Protein AF-A0A7I7NLV8-F1 (afdb_monomer)

Sequence (94 aa):
MLTSTVLAINHTELAKPNTLAAKELEQLSAQVPATVALPFDRPIHAGEEIGLDRLSKQSRRSYLEMAAALADMFAGKGRERDLAAGSRIHLRPR

Nearest PDB structures (foldseek):
  2xf8-assembly1_F  TM=3.709E-01  e=7.356E+00  Escherichia coli K-12

Radius of gyration: 19.58 Å; Cα contacts (8 Å, |Δi|>4): 79; chains: 1; bounding box: 69×23×38 Å

Mean predicted aligned error: 11.22 Å

Structure (mmCIF, N/CA/C/O backbone):
data_AF-A0A7I7NLV8-F1
#
_entry.id   AF-A0A7I7NLV8-F1
#
loop_
_atom_site.group_PDB
_atom_site.id
_atom_site.type_symbol
_atom_site.label_atom_id
_atom_site.label_alt_id
_atom_site.label_comp_id
_atom_site.label_asym_id
_atom_site.label_entity_id
_atom_site.label_seq_id
_atom_site.pdbx_PDB_ins_code
_atom_site.Cartn_x
_atom_site.Cartn_y
_atom_site.Cartn_z
_atom_site.occupancy
_atom_site.B_iso_or_equiv
_atom_site.auth_seq_id
_atom_site.auth_comp_id
_atom_site.auth_asym_id
_atom_site.auth_atom_id
_atom_site.pdbx_PDB_model_num
ATOM 1 N N . MET A 1 1 ? -1.196 14.168 16.332 1.00 60.72 1 MET A N 1
ATOM 2 C CA . MET A 1 1 ? -1.221 12.836 15.690 1.00 60.72 1 MET A CA 1
ATOM 3 C C . MET A 1 1 ? -2.435 12.737 14.790 1.00 60.72 1 MET A C 1
ATOM 5 O O . MET A 1 1 ? -3.516 13.129 15.218 1.00 60.72 1 MET A O 1
ATOM 9 N N . LEU A 1 2 ? -2.254 12.236 13.569 1.00 78.50 2 LEU A N 1
ATOM 10 C CA . LEU A 1 2 ? -3.326 12.043 12.592 1.00 78.50 2 LEU A CA 1
ATOM 11 C C . LEU A 1 2 ? -3.938 10.644 12.777 1.00 78.50 2 LEU A C 1
ATOM 13 O O . LEU A 1 2 ? -3.623 9.703 12.058 1.00 78.50 2 LEU A O 1
ATOM 17 N N . THR A 1 3 ? -4.786 10.485 13.793 1.00 77.00 3 THR A N 1
ATOM 18 C CA . THR A 1 3 ? -5.240 9.175 14.314 1.00 77.00 3 THR A CA 1
ATOM 19 C C . THR A 1 3 ? -6.109 8.345 13.362 1.00 77.00 3 THR A C 1
ATOM 21 O O . THR A 1 3 ? -6.411 7.192 13.650 1.00 77.00 3 THR A O 1
ATOM 24 N N . SER A 1 4 ? -6.533 8.896 12.226 1.00 81.62 4 SER A N 1
ATOM 25 C CA . SER A 1 4 ? -7.305 8.183 11.198 1.00 81.62 4 SER A CA 1
ATOM 26 C C . SER A 1 4 ? -6.746 8.450 9.798 1.00 81.62 4 SER A C 1
ATOM 28 O O . SER A 1 4 ? -7.504 8.678 8.858 1.00 81.62 4 SER A O 1
ATOM 30 N N . THR A 1 5 ? -5.420 8.464 9.664 1.00 85.31 5 THR A N 1
ATOM 31 C CA . THR A 1 5 ? -4.727 8.713 8.393 1.00 85.31 5 THR A CA 1
ATOM 32 C C . THR A 1 5 ? -3.747 7.590 8.067 1.00 85.31 5 THR A C 1
ATOM 34 O O . THR A 1 5 ? -3.031 7.124 8.943 1.00 85.31 5 THR A O 1
ATOM 37 N N . VAL A 1 6 ? -3.699 7.171 6.803 1.00 86.94 6 VAL A N 1
ATOM 38 C CA . VAL A 1 6 ? -2.688 6.237 6.284 1.00 86.94 6 VAL A CA 1
ATOM 39 C C . VAL A 1 6 ? -1.769 7.006 5.346 1.00 86.94 6 VAL A C 1
ATOM 41 O O . VAL A 1 6 ? -2.257 7.734 4.481 1.00 86.94 6 VAL A O 1
ATOM 44 N N . LEU A 1 7 ? -0.456 6.842 5.497 1.00 89.38 7 LEU A N 1
ATOM 45 C CA . LEU A 1 7 ? 0.526 7.355 4.543 1.00 89.38 7 LEU A CA 1
ATOM 46 C C . LEU A 1 7 ? 0.792 6.299 3.464 1.00 89.38 7 LEU A C 1
ATOM 48 O O . LEU A 1 7 ? 1.356 5.245 3.750 1.00 89.38 7 LEU A O 1
ATOM 52 N N . ALA A 1 8 ? 0.406 6.581 2.222 1.00 88.62 8 ALA A N 1
ATOM 53 C CA . ALA A 1 8 ? 0.765 5.759 1.070 1.00 88.62 8 ALA A CA 1
ATOM 54 C C . ALA A 1 8 ? 2.000 6.349 0.374 1.00 88.62 8 ALA A C 1
ATOM 56 O O . ALA A 1 8 ? 1.984 7.506 -0.047 1.00 88.62 8 ALA A O 1
ATOM 57 N N . ILE A 1 9 ? 3.065 5.560 0.250 1.00 87.69 9 ILE A N 1
ATOM 58 C CA . ILE A 1 9 ? 4.308 5.953 -0.422 1.00 87.69 9 ILE A CA 1
ATOM 59 C C . ILE A 1 9 ? 4.306 5.330 -1.816 1.00 87.69 9 ILE A C 1
ATOM 61 O O . ILE A 1 9 ? 4.540 4.132 -1.964 1.00 87.69 9 ILE A O 1
ATOM 65 N N . ASN A 1 10 ? 4.043 6.144 -2.836 1.00 81.31 10 ASN A N 1
ATOM 66 C CA . ASN A 1 10 ? 4.071 5.714 -4.232 1.00 81.31 10 ASN A CA 1
ATOM 67 C C . ASN A 1 10 ? 5.494 5.776 -4.786 1.00 81.31 10 ASN A C 1
ATOM 69 O O . ASN A 1 10 ? 6.101 6.846 -4.806 1.00 81.31 10 ASN A O 1
ATOM 73 N N . HIS A 1 11 ? 6.004 4.661 -5.309 1.00 78.81 11 HIS A N 1
ATOM 74 C CA . HIS A 1 11 ? 7.203 4.693 -6.143 1.00 78.81 11 HIS A CA 1
ATOM 75 C C . HIS A 1 11 ? 6.832 5.125 -7.564 1.00 78.81 11 HIS A C 1
ATOM 77 O O . HIS A 1 11 ? 6.341 4.333 -8.362 1.00 78.81 11 HIS A O 1
ATOM 83 N N . THR A 1 12 ? 7.079 6.390 -7.891 1.00 71.25 12 THR A N 1
ATOM 84 C CA . THR A 1 12 ? 6.919 6.918 -9.257 1.00 71.25 12 THR A CA 1
ATOM 85 C C . THR A 1 12 ? 8.149 6.679 -10.125 1.00 71.25 12 THR A C 1
ATOM 87 O O . THR A 1 12 ? 8.092 6.876 -11.332 1.00 71.25 12 THR A O 1
ATOM 90 N N . GLU A 1 13 ? 9.256 6.239 -9.530 1.00 72.31 13 GLU A N 1
ATOM 91 C CA . GLU A 1 13 ? 10.508 5.913 -10.202 1.00 72.31 13 GLU A CA 1
ATOM 92 C C . GLU A 1 13 ? 11.084 4.617 -9.620 1.00 72.31 13 GLU A C 1
ATOM 94 O O . GLU A 1 13 ? 10.788 4.240 -8.486 1.00 72.31 13 GLU A O 1
ATOM 99 N N . LEU A 1 14 ? 11.929 3.928 -10.392 1.00 69.19 14 LEU A N 1
ATOM 100 C CA . LEU A 1 14 ? 12.637 2.724 -9.930 1.00 69.19 14 LEU A CA 1
ATOM 101 C C . LEU A 1 14 ? 13.780 3.047 -8.950 1.00 69.19 14 LEU A C 1
ATOM 103 O O . LEU A 1 14 ? 14.332 2.142 -8.322 1.00 69.19 14 LEU A O 1
ATOM 107 N N . ALA A 1 15 ? 14.161 4.322 -8.844 1.00 77.31 15 ALA A N 1
ATOM 108 C CA . ALA A 1 15 ? 15.198 4.786 -7.940 1.00 77.31 15 ALA A CA 1
ATOM 109 C C . ALA A 1 15 ? 14.699 4.826 -6.488 1.00 77.31 15 ALA A C 1
ATOM 111 O O . ALA A 1 15 ? 13.536 5.112 -6.207 1.00 77.31 15 ALA A O 1
ATOM 112 N N . LYS A 1 16 ? 15.610 4.564 -5.546 1.00 76.75 16 LYS A N 1
ATOM 113 C CA . LYS A 1 16 ? 15.334 4.768 -4.122 1.00 76.75 16 LYS A CA 1
ATOM 114 C C . LYS A 1 16 ? 15.298 6.269 -3.807 1.00 76.75 16 LYS A C 1
ATOM 116 O O . LYS A 1 16 ? 16.075 7.016 -4.406 1.00 76.75 16 LYS A O 1
ATOM 121 N N . PRO A 1 17 ? 14.477 6.705 -2.834 1.00 78.62 17 PRO A N 1
ATOM 122 C CA . PRO A 1 17 ? 14.520 8.080 -2.353 1.00 78.62 17 PRO A CA 1
ATOM 123 C C . PRO A 1 17 ? 15.927 8.439 -1.861 1.00 78.62 17 PRO A C 1
ATOM 125 O O . PRO A 1 17 ? 16.629 7.610 -1.274 1.00 78.62 17 PRO A O 1
ATOM 128 N N . ASN A 1 18 ? 16.340 9.685 -2.104 1.00 85.81 18 ASN A N 1
ATOM 129 C CA . ASN A 1 18 ? 17.591 10.208 -1.558 1.00 85.81 18 ASN A CA 1
ATOM 130 C C . ASN A 1 18 ? 17.525 10.297 -0.018 1.00 85.81 18 ASN A C 1
ATOM 132 O O . ASN A 1 18 ? 16.461 10.164 0.587 1.00 85.81 18 ASN A O 1
ATOM 136 N N . THR A 1 19 ? 18.667 10.517 0.635 1.00 87.62 19 THR A N 1
ATOM 137 C CA . THR A 1 19 ? 18.770 10.501 2.106 1.00 87.62 19 THR A CA 1
ATOM 138 C C . THR A 1 19 ? 17.896 11.549 2.794 1.00 87.62 19 THR A C 1
ATOM 140 O O . THR A 1 19 ? 17.375 11.282 3.875 1.00 87.62 19 THR A O 1
ATOM 143 N N . LEU A 1 20 ? 17.706 12.717 2.174 1.00 90.06 20 LEU A N 1
ATOM 144 C CA . LEU A 1 20 ? 16.830 13.762 2.696 1.00 90.06 20 LEU A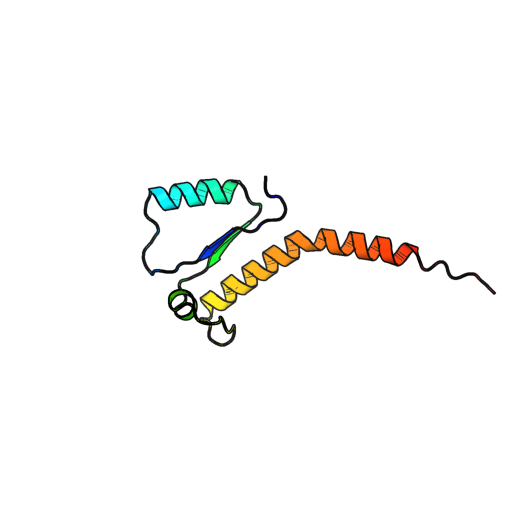 CA 1
ATOM 145 C C . LEU A 1 20 ? 15.362 13.322 2.630 1.00 90.06 20 LEU A C 1
ATOM 147 O O . LEU A 1 20 ? 14.683 13.318 3.653 1.00 90.06 20 LEU A O 1
ATOM 151 N N . ALA A 1 21 ? 14.914 12.856 1.463 1.00 86.44 21 ALA A N 1
ATOM 152 C CA . ALA A 1 21 ? 13.555 12.365 1.254 1.00 86.44 21 ALA A CA 1
ATOM 153 C C . ALA A 1 21 ? 13.233 11.160 2.153 1.00 86.44 21 ALA A C 1
ATOM 155 O O . ALA A 1 21 ? 12.142 11.073 2.707 1.00 86.44 21 ALA A O 1
ATOM 156 N N . ALA A 1 22 ? 14.188 10.247 2.355 1.00 87.81 22 ALA A N 1
ATOM 157 C CA . ALA A 1 22 ? 14.017 9.117 3.267 1.00 87.81 22 ALA A CA 1
ATOM 158 C C . ALA A 1 22 ? 13.786 9.577 4.718 1.00 87.81 22 ALA A C 1
ATOM 160 O O . ALA A 1 22 ? 12.911 9.044 5.399 1.00 87.81 22 ALA A O 1
ATOM 161 N N . LYS A 1 23 ? 14.524 10.597 5.172 1.00 91.19 23 LYS A N 1
ATOM 162 C CA . LYS A 1 23 ? 14.375 11.165 6.518 1.00 91.19 23 LYS A CA 1
ATOM 163 C C . LYS A 1 23 ? 13.040 11.895 6.692 1.00 91.19 23 LYS A C 1
ATOM 165 O O . LYS A 1 23 ? 12.410 11.778 7.739 1.00 91.19 23 LYS A O 1
ATOM 170 N N . GLU A 1 24 ? 12.592 12.624 5.675 1.00 91.94 24 GLU A N 1
ATOM 171 C CA . GLU A 1 24 ? 11.273 13.271 5.683 1.00 91.94 24 GLU A CA 1
ATOM 172 C C . GLU A 1 24 ? 10.138 12.238 5.709 1.00 91.94 24 GLU A C 1
ATOM 174 O O . GLU A 1 24 ? 9.195 12.375 6.490 1.00 91.94 24 GLU A O 1
ATOM 179 N N . LEU A 1 25 ? 10.254 11.161 4.924 1.00 90.94 25 LEU A N 1
ATOM 180 C CA . LEU A 1 25 ? 9.301 10.048 4.940 1.00 90.94 25 LEU A CA 1
ATOM 181 C C . LEU A 1 25 ? 9.236 9.372 6.312 1.00 90.94 25 LEU A C 1
ATOM 183 O O . LEU A 1 25 ? 8.142 9.057 6.776 1.00 90.94 25 LEU A O 1
ATOM 187 N N . GLU A 1 26 ? 10.371 9.181 6.985 1.00 92.19 26 GLU A N 1
ATOM 188 C CA . GLU A 1 26 ? 10.418 8.636 8.347 1.00 92.19 26 GLU A CA 1
ATOM 189 C C . GLU A 1 26 ? 9.681 9.547 9.346 1.00 92.19 26 GLU A C 1
ATOM 191 O O . GLU A 1 26 ? 8.832 9.083 10.112 1.00 92.19 26 GLU A O 1
ATOM 196 N N . GLN A 1 27 ? 9.927 10.859 9.285 1.00 93.75 27 GLN A N 1
ATOM 197 C CA . GLN A 1 27 ? 9.257 11.847 10.139 1.00 93.75 27 GLN A CA 1
ATOM 198 C C . GLN A 1 27 ? 7.746 11.933 9.882 1.00 93.75 27 GLN A C 1
ATOM 200 O O . GLN A 1 27 ? 6.967 12.120 10.819 1.00 93.75 27 GLN A O 1
ATOM 205 N N . LEU A 1 28 ? 7.313 11.805 8.627 1.00 91.12 28 LEU A N 1
ATOM 206 C CA . LEU A 1 28 ? 5.895 11.760 8.260 1.00 91.12 28 LEU A CA 1
ATOM 207 C C . LEU A 1 28 ? 5.237 10.458 8.726 1.00 91.12 28 LEU A C 1
ATOM 209 O O . LEU A 1 28 ? 4.148 10.490 9.301 1.00 91.12 28 LEU A O 1
ATOM 213 N N . SER A 1 29 ? 5.920 9.327 8.545 1.00 91.25 29 SER A N 1
ATOM 214 C CA . SER A 1 29 ? 5.437 8.006 8.965 1.00 91.25 29 SER A CA 1
ATOM 215 C C . SER A 1 29 ? 5.194 7.950 10.474 1.00 91.25 29 SER A C 1
ATOM 217 O O . SER A 1 29 ? 4.200 7.382 10.914 1.00 91.25 29 SER A O 1
ATOM 219 N N . ALA A 1 30 ? 6.038 8.609 11.276 1.00 93.12 30 ALA A N 1
ATOM 220 C CA . ALA A 1 30 ? 5.880 8.687 12.730 1.00 93.12 30 ALA A CA 1
ATOM 221 C C . ALA A 1 30 ? 4.616 9.445 13.194 1.00 93.12 30 ALA A C 1
ATOM 223 O O . ALA A 1 30 ? 4.248 9.370 14.365 1.00 93.12 30 ALA A O 1
ATOM 224 N N . GLN A 1 31 ? 3.950 10.195 12.309 1.00 92.38 31 GLN A N 1
ATOM 225 C CA . GLN A 1 31 ? 2.768 11.002 12.643 1.00 92.38 31 GLN A CA 1
ATOM 226 C C . GLN A 1 31 ? 1.438 10.303 12.332 1.00 92.38 31 GLN A C 1
ATOM 228 O O . GLN A 1 31 ? 0.378 10.807 12.742 1.00 92.38 31 GLN A O 1
ATOM 233 N N . VAL A 1 32 ? 1.493 9.165 11.634 1.00 89.56 32 VAL A N 1
ATOM 234 C CA . VAL A 1 32 ? 0.336 8.394 11.176 1.00 89.56 32 VAL A CA 1
ATOM 235 C C . VAL A 1 32 ? 0.322 6.988 11.794 1.00 89.56 32 VAL A C 1
ATOM 237 O O . VAL A 1 32 ? 1.373 6.416 12.063 1.00 89.56 32 VAL A O 1
ATOM 240 N N . PRO A 1 33 ? -0.860 6.396 12.020 1.00 86.25 33 PRO A N 1
ATOM 241 C CA . PRO A 1 33 ? -0.996 5.039 12.553 1.00 86.25 33 PRO A CA 1
ATOM 242 C C . PRO A 1 33 ? -0.531 3.932 11.598 1.00 86.25 33 PRO A C 1
ATOM 244 O O . PRO A 1 33 ? -0.215 2.840 12.060 1.00 86.25 33 PRO A O 1
ATOM 247 N N . ALA A 1 34 ? -0.503 4.179 10.286 1.00 87.38 34 ALA A N 1
ATOM 248 C CA . ALA A 1 34 ? -0.064 3.190 9.309 1.00 87.38 34 ALA A CA 1
ATOM 249 C C . ALA A 1 34 ? 0.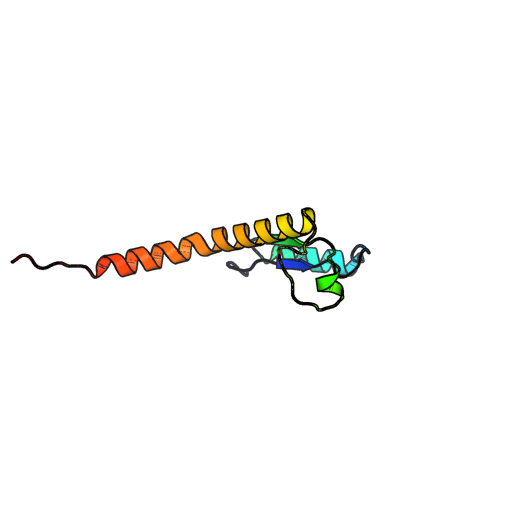609 3.852 8.104 1.00 87.38 34 ALA A C 1
ATOM 251 O O . ALA A 1 34 ? 0.176 4.903 7.627 1.00 87.38 34 ALA A O 1
ATOM 252 N N . THR A 1 35 ? 1.649 3.194 7.596 1.00 89.00 35 THR A N 1
ATOM 253 C CA . THR A 1 35 ? 2.358 3.567 6.369 1.00 89.00 35 THR A CA 1
ATOM 254 C C . THR A 1 35 ? 2.441 2.352 5.452 1.00 89.00 35 THR A C 1
ATOM 256 O O . THR A 1 35 ? 2.776 1.261 5.912 1.00 89.00 35 THR A O 1
ATOM 259 N N . VAL A 1 36 ? 2.145 2.531 4.164 1.00 86.62 36 VAL A N 1
ATOM 260 C CA . VAL A 1 36 ? 2.189 1.470 3.148 1.00 86.62 36 VAL A CA 1
ATOM 261 C C . VAL A 1 36 ? 3.041 1.935 1.972 1.00 86.62 36 VAL A C 1
ATOM 263 O O . VAL A 1 36 ? 2.775 2.981 1.386 1.00 86.62 36 VAL A O 1
ATOM 266 N N . ALA A 1 37 ? 4.056 1.152 1.607 1.00 84.94 37 ALA A N 1
ATOM 267 C CA . ALA A 1 37 ? 4.854 1.396 0.411 1.00 84.94 37 ALA A CA 1
ATOM 268 C C . ALA A 1 37 ? 4.246 0.658 -0.787 1.00 84.94 37 ALA A C 1
ATOM 270 O O . ALA A 1 37 ? 4.164 -0.572 -0.795 1.00 84.94 37 ALA A O 1
ATOM 271 N N . LEU A 1 38 ? 3.835 1.413 -1.802 1.00 83.81 38 LEU A N 1
ATOM 272 C CA . LEU A 1 38 ? 3.347 0.873 -3.062 1.00 83.81 38 LEU A CA 1
ATOM 273 C C . LEU A 1 38 ? 4.536 0.657 -4.017 1.00 83.81 38 LEU A C 1
ATOM 275 O O . LEU A 1 38 ? 5.456 1.485 -4.072 1.00 83.81 38 LEU A O 1
ATOM 279 N N . PRO A 1 39 ? 4.582 -0.481 -4.733 1.00 79.00 39 PRO A N 1
ATOM 280 C CA . PRO A 1 39 ? 5.640 -0.741 -5.700 1.00 79.00 39 PRO A CA 1
ATOM 281 C C . PRO A 1 39 ? 5.535 0.221 -6.883 1.00 79.00 39 PRO A C 1
ATOM 283 O O . PRO A 1 39 ? 4.490 0.832 -7.106 1.00 79.00 39 PRO A O 1
ATOM 286 N N . PHE A 1 40 ? 6.613 0.312 -7.666 1.00 78.50 40 PHE A N 1
ATOM 287 C CA . PHE A 1 40 ? 6.561 1.042 -8.925 1.00 78.50 40 PHE A CA 1
ATOM 288 C C . PHE A 1 40 ? 5.472 0.46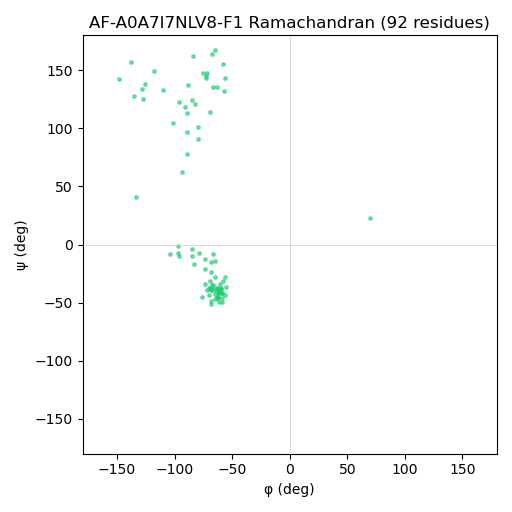2 -9.817 1.00 78.50 40 PHE A C 1
ATOM 290 O O . PHE A 1 40 ? 5.402 -0.755 -10.019 1.00 78.50 40 PHE A O 1
ATOM 297 N N . ASP A 1 41 ? 4.661 1.350 -10.371 1.00 72.06 41 ASP A N 1
ATOM 298 C CA . ASP A 1 41 ? 3.616 0.972 -11.293 1.00 72.06 41 ASP A CA 1
ATOM 299 C C . ASP A 1 41 ? 3.598 1.909 -12.492 1.00 72.06 41 ASP A C 1
ATOM 301 O O . ASP A 1 41 ? 3.592 3.136 -12.369 1.00 72.06 41 ASP A O 1
ATOM 305 N N . ARG A 1 42 ? 3.631 1.308 -13.679 1.00 71.69 42 ARG A N 1
ATOM 306 C CA . ARG A 1 42 ? 3.815 2.042 -14.930 1.00 71.69 42 ARG A CA 1
ATOM 307 C C . ARG A 1 42 ? 2.609 2.945 -15.259 1.00 71.69 42 ARG A C 1
ATOM 309 O O . ARG A 1 42 ? 2.863 4.077 -15.658 1.00 71.69 42 ARG A O 1
ATOM 316 N N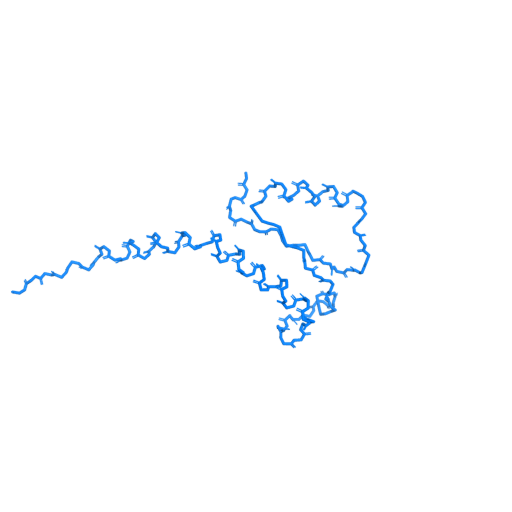 . PRO A 1 43 ? 1.346 2.528 -15.028 1.00 72.12 43 PRO A N 1
ATOM 317 C CA . PRO A 1 43 ? 0.180 3.408 -15.112 1.00 72.12 43 PRO A CA 1
ATOM 318 C C . PRO A 1 43 ? 0.248 4.606 -14.156 1.00 72.12 43 PRO A C 1
ATOM 320 O O . PRO A 1 43 ? -0.024 5.723 -14.576 1.00 72.12 43 PRO A O 1
ATOM 323 N N . ILE A 1 44 ? 0.691 4.415 -12.903 1.00 71.50 44 ILE A N 1
ATOM 324 C CA . ILE A 1 44 ? 0.849 5.524 -11.939 1.00 71.50 44 ILE A CA 1
ATOM 325 C C . ILE A 1 44 ? 1.893 6.521 -12.435 1.00 71.50 44 ILE A C 1
ATOM 327 O O . ILE A 1 44 ? 1.661 7.727 -12.400 1.00 71.50 44 ILE A O 1
ATOM 331 N N . HIS A 1 45 ? 3.033 6.022 -12.916 1.00 73.12 45 HIS A N 1
ATOM 332 C CA . HIS A 1 45 ? 4.075 6.862 -13.504 1.00 73.12 45 HIS A CA 1
ATOM 333 C C . HIS A 1 45 ? 3.563 7.655 -14.718 1.00 73.12 45 HIS A C 1
ATOM 335 O O . HIS A 1 45 ? 3.911 8.820 -14.880 1.00 73.12 45 HIS A O 1
ATOM 341 N N . ALA A 1 46 ? 2.717 7.039 -15.547 1.00 76.62 46 ALA A N 1
ATOM 342 C CA . ALA A 1 46 ? 2.116 7.664 -16.724 1.00 76.62 46 ALA A CA 1
ATOM 343 C C . ALA A 1 46 ? 0.928 8.598 -16.403 1.00 76.62 46 ALA A C 1
ATOM 345 O O . ALA A 1 46 ? 0.444 9.286 -17.300 1.00 76.62 46 ALA A O 1
ATOM 346 N N . GLY A 1 47 ? 0.457 8.644 -15.150 1.00 71.94 47 GLY A N 1
ATOM 347 C CA . GLY A 1 47 ? -0.744 9.394 -14.763 1.00 71.94 47 GLY A CA 1
ATOM 348 C C . GLY A 1 47 ? -2.048 8.788 -15.297 1.00 71.94 47 GLY A C 1
ATOM 349 O O . GLY A 1 47 ? -3.043 9.497 -15.438 1.00 71.94 47 GLY A O 1
ATOM 350 N N . GLU A 1 48 ? -2.042 7.495 -15.621 1.00 75.94 48 GLU A N 1
ATOM 351 C CA . GL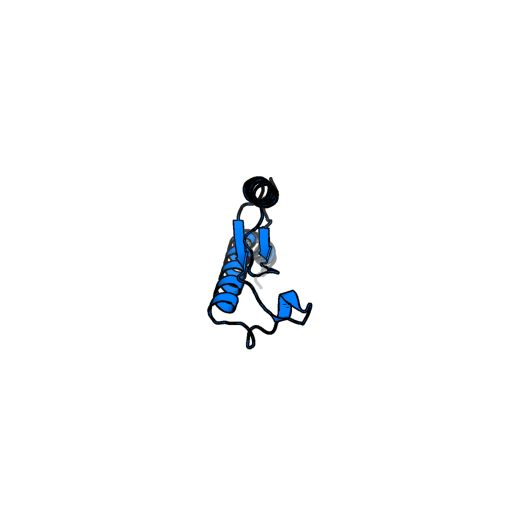U A 1 48 ? -3.195 6.759 -16.138 1.00 75.94 48 GLU A CA 1
ATOM 352 C C . GLU A 1 48 ? -4.110 6.251 -15.011 1.00 75.94 48 GLU A C 1
ATOM 354 O O . GLU A 1 48 ? -3.721 6.142 -13.846 1.00 75.94 48 GLU A O 1
ATOM 359 N N . GLU A 1 49 ? -5.346 5.898 -15.369 1.00 72.81 49 GLU A N 1
ATOM 360 C CA . GLU A 1 49 ? -6.285 5.260 -14.447 1.00 72.81 49 GLU A CA 1
ATOM 361 C C . GLU A 1 49 ? -5.775 3.882 -13.987 1.00 72.81 49 GLU A C 1
ATOM 363 O O . GLU A 1 49 ? -5.315 3.054 -14.779 1.00 72.81 49 GLU A O 1
ATOM 368 N N . ILE A 1 50 ? -5.891 3.618 -12.683 1.00 70.38 50 ILE A N 1
ATOM 369 C CA . ILE A 1 50 ? -5.400 2.389 -12.058 1.00 70.38 50 ILE A CA 1
ATOM 370 C C . ILE A 1 50 ? -6.495 1.316 -12.096 1.00 70.38 50 ILE A C 1
ATOM 372 O O . ILE A 1 50 ? -7.360 1.254 -11.222 1.00 70.38 50 ILE A O 1
ATOM 376 N N . GLY A 1 51 ? -6.434 0.431 -13.092 1.00 70.88 51 GLY A N 1
ATOM 377 C CA . GLY A 1 51 ? -7.233 -0.798 -13.122 1.00 70.88 51 GLY A CA 1
ATOM 378 C C . GLY A 1 51 ? -6.580 -1.913 -12.299 1.00 70.88 51 GLY A C 1
ATOM 379 O O . GLY A 1 51 ? -5.461 -2.324 -12.606 1.00 70.88 51 GLY A O 1
ATOM 380 N N . LEU A 1 52 ? -7.264 -2.444 -11.274 1.00 71.06 52 LEU A N 1
ATOM 381 C CA . LEU A 1 52 ? -6.756 -3.546 -10.426 1.00 71.06 52 LEU A CA 1
ATOM 382 C C . LEU A 1 52 ? -6.375 -4.809 -11.223 1.00 71.06 52 LEU A C 1
ATOM 384 O O . LEU A 1 52 ? -5.526 -5.588 -10.786 1.00 71.06 52 LEU A O 1
ATOM 388 N N . ASP A 1 53 ? -7.014 -5.021 -12.371 1.00 77.88 53 ASP A N 1
ATOM 389 C CA . ASP A 1 53 ? -6.774 -6.098 -13.335 1.00 77.88 53 ASP A CA 1
ATOM 390 C C . ASP A 1 53 ? -5.485 -5.911 -14.152 1.00 77.88 53 ASP A C 1
ATOM 392 O O . ASP A 1 53 ? -4.930 -6.887 -14.658 1.00 77.88 53 ASP A O 1
ATOM 396 N N . ARG A 1 54 ? -4.983 -4.676 -14.241 1.00 73.00 54 ARG A N 1
ATOM 397 C CA . ARG A 1 54 ? -3.774 -4.298 -14.993 1.00 73.00 54 ARG A CA 1
ATOM 398 C C . ARG A 1 54 ? -2.525 -4.224 -14.117 1.00 73.00 54 ARG A C 1
ATOM 400 O O . ARG A 1 54 ? -1.417 -4.072 -14.626 1.00 73.00 54 ARG A O 1
ATOM 407 N N . LEU A 1 55 ? -2.705 -4.356 -12.806 1.00 74.69 55 LEU A N 1
ATOM 408 C CA . LEU A 1 55 ? -1.635 -4.339 -11.823 1.00 74.69 55 LEU A CA 1
ATOM 409 C C . LEU A 1 55 ? -0.801 -5.620 -11.858 1.00 74.69 55 LEU A C 1
ATOM 411 O O . LEU A 1 55 ? -1.314 -6.735 -11.984 1.00 74.69 55 LEU A O 1
ATOM 415 N N . SER A 1 56 ? 0.501 -5.475 -11.604 1.00 78.56 56 SER A N 1
ATOM 416 C CA . SER A 1 56 ? 1.332 -6.625 -11.247 1.00 78.56 56 SER A CA 1
ATOM 417 C C . SER A 1 56 ? 0.777 -7.314 -9.988 1.00 78.56 56 SER A C 1
ATOM 419 O O . SER A 1 56 ? 0.133 -6.681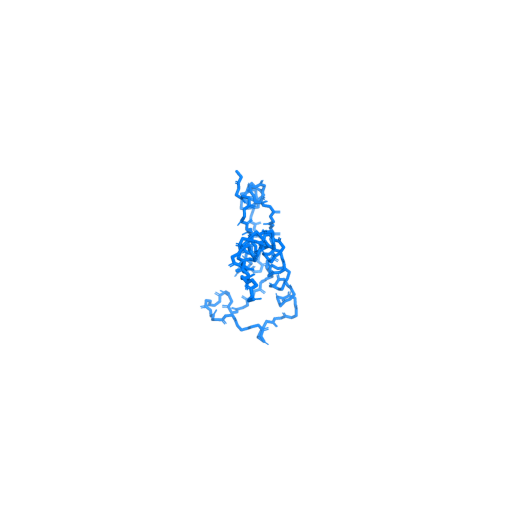 -9.149 1.00 78.56 56 SER A O 1
ATOM 421 N N . LYS A 1 57 ? 1.061 -8.610 -9.794 1.00 83.56 57 LYS A N 1
ATOM 422 C CA . LYS A 1 57 ? 0.638 -9.331 -8.574 1.00 83.56 57 LYS A CA 1
ATOM 423 C C . LYS A 1 57 ? 1.123 -8.639 -7.295 1.00 83.56 57 LYS A C 1
ATOM 425 O O . LYS A 1 57 ? 0.394 -8.617 -6.306 1.00 83.56 57 LYS A O 1
ATOM 430 N N . GLN A 1 58 ? 2.327 -8.067 -7.335 1.00 83.69 58 GLN A N 1
ATOM 431 C CA . GLN A 1 58 ? 2.906 -7.332 -6.215 1.00 83.69 58 GLN A CA 1
ATOM 432 C C . GLN A 1 58 ? 2.146 -6.028 -5.961 1.00 83.69 58 GLN A C 1
ATOM 434 O O . GLN A 1 58 ? 1.732 -5.785 -4.832 1.00 83.69 58 GLN A O 1
ATOM 439 N N . SER A 1 59 ? 1.895 -5.237 -7.009 1.00 81.19 59 SER A N 1
ATOM 440 C CA . SER A 1 59 ? 1.122 -3.993 -6.912 1.00 81.19 59 SER A CA 1
ATOM 441 C C . SER A 1 59 ? -0.273 -4.271 -6.367 1.00 81.19 59 SER A C 1
ATOM 443 O O . SER A 1 59 ? -0.675 -3.680 -5.368 1.00 81.19 59 SER A O 1
ATOM 445 N N . ARG A 1 60 ? -0.973 -5.258 -6.934 1.00 85.06 60 ARG A N 1
ATOM 446 C CA . ARG A 1 60 ? -2.306 -5.665 -6.478 1.00 85.06 60 ARG A CA 1
ATOM 447 C C . ARG A 1 60 ? -2.325 -6.044 -4.996 1.00 85.06 60 ARG A C 1
ATOM 449 O O . ARG A 1 60 ? -3.242 -5.640 -4.286 1.00 85.06 60 ARG A O 1
ATOM 456 N N . ARG A 1 61 ? -1.332 -6.802 -4.520 1.00 86.25 61 ARG A N 1
ATOM 457 C CA . ARG A 1 61 ? -1.222 -7.168 -3.102 1.00 86.25 61 ARG A CA 1
ATOM 458 C C . ARG A 1 61 ? -1.062 -5.932 -2.214 1.00 86.25 61 ARG A C 1
ATOM 460 O O . ARG A 1 61 ? -1.821 -5.796 -1.263 1.00 86.25 61 ARG A O 1
ATOM 467 N N . SER A 1 62 ? -0.144 -5.025 -2.543 1.00 84.12 62 SER A N 1
ATOM 468 C CA . SER A 1 62 ? 0.089 -3.811 -1.747 1.00 84.12 62 SER A CA 1
ATOM 469 C C . SER A 1 62 ? -1.141 -2.893 -1.698 1.00 84.12 62 SER A C 1
ATOM 471 O O . SER A 1 62 ? -1.461 -2.349 -0.643 1.00 84.12 62 SER A O 1
ATOM 473 N N . TYR A 1 63 ? -1.894 -2.781 -2.800 1.00 84.81 63 TYR A N 1
ATOM 474 C CA . TYR A 1 63 ? -3.171 -2.055 -2.817 1.00 84.81 63 TYR A CA 1
ATOM 475 C C . TYR A 1 63 ? -4.236 -2.693 -1.913 1.00 84.81 63 TYR A C 1
ATOM 477 O O . TYR A 1 63 ? -4.967 -1.979 -1.228 1.00 84.81 63 TYR A O 1
ATOM 485 N N . LEU A 1 64 ? -4.318 -4.026 -1.876 1.00 87.38 64 LEU A N 1
ATOM 486 C CA . LEU A 1 64 ? -5.244 -4.735 -0.986 1.00 87.38 64 LEU A CA 1
ATOM 487 C C . LEU A 1 64 ? -4.835 -4.624 0.488 1.00 87.38 64 LEU A C 1
ATOM 489 O O . LEU A 1 64 ? -5.704 -4.464 1.340 1.00 87.38 64 LEU A O 1
ATOM 493 N N . GLU A 1 65 ? -3.537 -4.658 0.793 1.00 85.88 65 GLU A N 1
ATOM 494 C CA . GLU A 1 65 ? -3.019 -4.414 2.146 1.00 85.88 65 GLU A CA 1
ATOM 495 C C . GLU A 1 65 ? -3.364 -2.993 2.623 1.00 85.88 65 GLU A C 1
ATOM 497 O O . GLU A 1 65 ? -3.823 -2.817 3.750 1.00 85.88 65 GLU A O 1
ATOM 502 N N . MET A 1 66 ? -3.252 -1.986 1.747 1.00 86.69 66 MET A N 1
ATOM 503 C CA . MET A 1 66 ? -3.706 -0.621 2.040 1.00 86.69 66 MET A CA 1
ATOM 504 C C . MET A 1 66 ? -5.218 -0.558 2.296 1.00 86.69 66 MET A C 1
ATOM 506 O O . MET A 1 66 ? -5.649 0.078 3.258 1.00 86.69 66 MET A O 1
ATOM 510 N N . ALA A 1 67 ? -6.027 -1.225 1.470 1.00 87.12 67 ALA A N 1
ATOM 511 C CA . ALA A 1 67 ? -7.474 -1.282 1.666 1.00 87.12 67 ALA A CA 1
ATOM 512 C C . ALA A 1 67 ? -7.851 -1.958 2.997 1.00 87.12 67 ALA A C 1
ATOM 514 O O . ALA A 1 67 ? -8.749 -1.477 3.686 1.00 87.12 67 ALA A O 1
ATOM 515 N N . ALA A 1 68 ? -7.143 -3.023 3.385 1.00 86.12 68 ALA A N 1
ATOM 516 C CA . ALA A 1 68 ? -7.332 -3.698 4.667 1.00 86.12 68 ALA A CA 1
ATOM 517 C C . ALA A 1 68 ? -6.956 -2.794 5.851 1.00 86.12 68 ALA A C 1
ATOM 519 O O . ALA A 1 68 ? 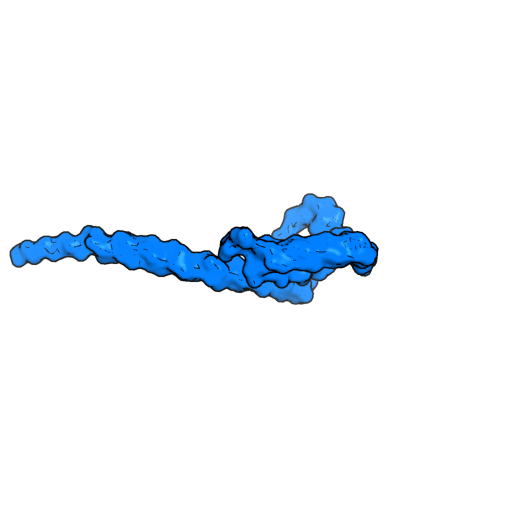-7.756 -2.636 6.768 1.00 86.12 68 ALA A O 1
ATOM 520 N N . ALA A 1 69 ? -5.802 -2.119 5.791 1.00 84.50 69 ALA A N 1
ATOM 521 C CA . ALA A 1 69 ? -5.384 -1.173 6.827 1.00 84.50 69 ALA A CA 1
ATOM 522 C C . ALA A 1 69 ? -6.400 -0.031 7.005 1.00 84.50 69 ALA A C 1
ATOM 524 O O . ALA A 1 69 ? -6.746 0.336 8.129 1.00 84.50 69 ALA A O 1
ATOM 525 N N . LEU A 1 70 ? -6.932 0.501 5.899 1.00 85.62 70 LEU A N 1
ATOM 526 C CA . LEU A 1 70 ? -8.012 1.486 5.937 1.00 85.62 70 LEU A CA 1
ATOM 527 C C . LEU A 1 70 ? -9.284 0.898 6.565 1.00 85.62 70 LEU A C 1
ATOM 529 O O . LEU A 1 70 ? -9.881 1.532 7.433 1.00 85.62 70 LEU A O 1
ATOM 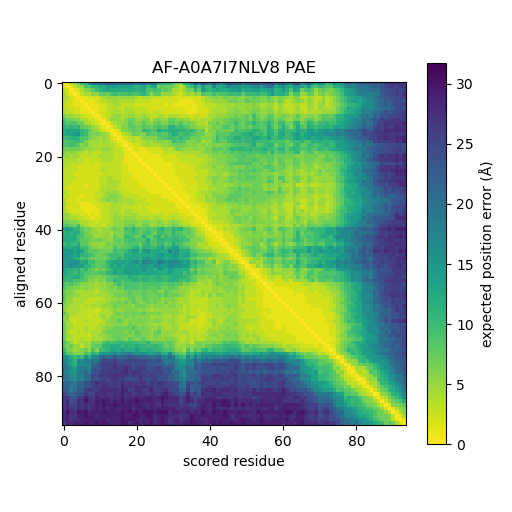533 N N . ALA A 1 71 ? -9.694 -0.307 6.168 1.00 85.44 71 ALA A N 1
ATOM 534 C CA . ALA A 1 71 ? -10.875 -0.958 6.728 1.00 85.44 71 ALA A CA 1
ATOM 535 C C . ALA A 1 71 ? -10.757 -1.144 8.250 1.00 85.44 71 ALA A C 1
ATOM 537 O O . ALA A 1 71 ? -11.678 -0.759 8.972 1.00 85.44 71 ALA A O 1
ATOM 538 N N . ASP A 1 72 ? -9.614 -1.626 8.742 1.00 82.50 72 ASP A N 1
ATOM 539 C CA . ASP A 1 72 ? -9.353 -1.816 10.174 1.00 82.50 72 ASP A CA 1
ATOM 540 C C . ASP A 1 72 ? -9.409 -0.491 10.949 1.00 82.50 72 ASP A C 1
ATOM 542 O O . ASP A 1 72 ? -10.034 -0.407 12.010 1.00 82.50 72 ASP A O 1
ATOM 546 N N . MET A 1 73 ? -8.837 0.581 10.391 1.00 79.56 73 MET A N 1
ATOM 547 C CA . MET A 1 73 ? -8.849 1.910 11.016 1.00 79.56 73 MET A CA 1
ATOM 548 C C . MET A 1 73 ? -10.251 2.522 11.137 1.00 79.56 73 MET A C 1
ATOM 550 O O . MET A 1 73 ? -10.503 3.319 12.046 1.00 79.56 73 MET A O 1
ATOM 554 N N . PHE A 1 74 ? -11.175 2.170 10.240 1.00 72.50 74 PHE A N 1
ATOM 555 C CA . PHE A 1 74 ? -12.547 2.688 10.242 1.00 72.50 74 PHE A CA 1
ATOM 556 C C . PHE A 1 74 ? -13.592 1.693 10.775 1.00 72.50 74 PHE A C 1
ATOM 558 O O . PHE A 1 74 ? -14.726 2.106 11.045 1.00 72.50 74 PHE A O 1
ATOM 565 N N . ALA A 1 75 ? -13.230 0.429 11.018 1.00 70.00 75 ALA A N 1
ATOM 566 C CA . ALA A 1 75 ? -14.131 -0.611 11.522 1.00 70.00 75 ALA A CA 1
ATOM 567 C C . ALA A 1 75 ? -14.790 -0.242 12.868 1.00 70.00 75 ALA A C 1
ATOM 569 O O . ALA A 1 75 ? -15.951 -0.581 13.106 1.00 70.00 75 ALA A O 1
ATOM 570 N N . GLY A 1 76 ? -14.104 0.526 13.724 1.00 60.47 76 GLY A N 1
ATOM 571 C CA . GLY A 1 76 ? -14.657 1.029 14.990 1.00 60.47 76 GLY A CA 1
ATOM 572 C C . GLY A 1 76 ? -15.755 2.095 14.833 1.00 60.47 76 GLY A C 1
ATOM 573 O O . GLY A 1 76 ? -16.694 2.123 15.623 1.00 60.47 76 GLY A O 1
ATOM 574 N N . LYS A 1 77 ? -15.704 2.923 13.777 1.00 57.19 77 LYS A N 1
ATOM 575 C CA . LYS A 1 77 ? -16.664 4.025 13.529 1.00 57.19 77 LYS A CA 1
ATOM 576 C C . LYS A 1 77 ? -17.962 3.569 12.844 1.00 57.19 77 LYS A C 1
ATOM 578 O O . LYS A 1 77 ? -18.942 4.315 12.796 1.00 57.19 77 LYS A O 1
ATOM 583 N N . GLY A 1 78 ? -17.976 2.373 12.252 1.00 54.59 78 GLY A N 1
ATOM 584 C CA . GLY A 1 78 ? -19.189 1.747 11.708 1.00 54.59 78 GLY A CA 1
ATOM 585 C C . GLY A 1 78 ? -20.078 1.170 12.811 1.00 54.59 78 GLY A C 1
ATOM 586 O O . GLY A 1 78 ? -21.270 1.454 12.856 1.00 54.59 78 GLY A O 1
ATOM 587 N N . ARG A 1 79 ? -19.467 0.466 13.773 1.00 52.06 79 ARG A N 1
ATOM 588 C CA . ARG A 1 79 ? -20.182 -0.204 14.873 1.00 52.06 79 ARG A CA 1
ATOM 589 C C . ARG A 1 79 ? -20.932 0.775 15.776 1.00 52.06 79 ARG A C 1
ATOM 591 O O . ARG A 1 79 ? -22.045 0.484 16.186 1.00 52.06 79 ARG A O 1
ATOM 598 N N . GLU A 1 80 ? -20.360 1.945 16.048 1.00 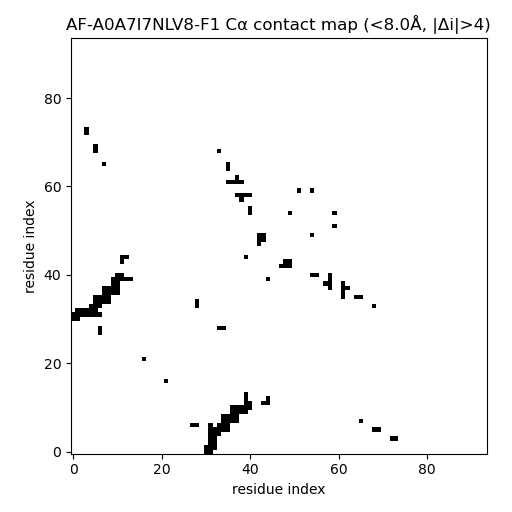53.19 80 GLU A N 1
ATOM 599 C CA . GLU A 1 80 ? -21.014 2.993 16.846 1.00 53.19 80 GLU A CA 1
ATOM 600 C C . GLU A 1 80 ? -22.251 3.585 16.143 1.00 53.19 80 GLU A C 1
ATOM 602 O O . GLU A 1 80 ? -23.260 3.862 16.790 1.00 53.19 80 GLU A O 1
ATOM 607 N N . ARG A 1 81 ? -22.217 3.706 14.805 1.00 54.53 81 ARG A N 1
ATOM 608 C CA . ARG A 1 81 ? -23.370 4.144 13.999 1.00 54.53 81 ARG A CA 1
ATOM 609 C C . ARG A 1 81 ? -24.461 3.079 13.919 1.00 54.53 81 ARG A C 1
ATOM 611 O O . ARG A 1 81 ? -25.634 3.427 14.038 1.00 54.53 81 ARG A O 1
ATOM 618 N N . ASP A 1 82 ? -24.095 1.807 13.793 1.00 55.72 82 ASP A N 1
ATOM 619 C CA . ASP A 1 82 ? -25.061 0.700 13.763 1.00 55.72 82 ASP A CA 1
ATOM 620 C C . ASP A 1 82 ? -25.729 0.481 15.133 1.00 55.72 82 ASP A C 1
ATOM 622 O O . ASP A 1 82 ? -26.939 0.263 15.211 1.00 55.72 82 ASP A O 1
ATOM 626 N N . LEU A 1 83 ? -24.979 0.632 16.231 1.00 56.31 83 LEU A N 1
ATOM 627 C CA . LEU A 1 83 ? -25.517 0.595 17.599 1.00 56.31 83 LEU A CA 1
ATOM 628 C C . LEU A 1 83 ? -26.436 1.799 17.891 1.00 56.31 83 LEU A C 1
ATOM 630 O O . LEU A 1 83 ? -27.490 1.641 18.516 1.00 56.31 83 LEU A O 1
ATOM 634 N N . ALA A 1 84 ? -26.092 2.992 17.391 1.00 56.16 84 ALA A N 1
ATOM 635 C CA . ALA A 1 84 ? -26.949 4.177 17.484 1.00 56.16 84 ALA A CA 1
ATOM 636 C C . ALA A 1 84 ? -28.234 4.052 16.634 1.00 56.16 84 ALA A C 1
ATOM 638 O O . ALA A 1 84 ? -29.300 4.508 17.057 1.00 56.16 84 ALA A O 1
ATOM 639 N N . ALA A 1 85 ? -28.170 3.400 15.468 1.00 58.84 85 ALA A N 1
ATOM 640 C CA . ALA A 1 85 ? -29.331 3.140 14.614 1.00 58.84 85 ALA A CA 1
ATOM 641 C C . ALA A 1 85 ? -30.260 2.047 15.183 1.00 58.84 85 ALA A C 1
ATOM 643 O O . ALA A 1 85 ? -31.484 2.163 15.076 1.00 58.84 85 ALA A O 1
ATOM 644 N N . GLY A 1 86 ? -29.706 1.034 15.859 1.00 50.97 86 GLY A N 1
ATOM 645 C CA . GLY A 1 86 ? -30.460 -0.054 16.498 1.00 50.97 86 GLY A CA 1
ATOM 646 C C . GLY A 1 86 ? -31.310 0.363 17.707 1.00 50.97 86 GLY A C 1
ATOM 647 O O . GLY A 1 86 ? -32.225 -0.359 18.093 1.00 50.97 86 GLY A O 1
ATOM 648 N N . SER A 1 87 ? -31.076 1.552 18.273 1.00 51.47 87 SER A N 1
ATOM 649 C CA . SER A 1 87 ? -31.798 2.050 19.457 1.00 51.47 87 SER A CA 1
ATOM 650 C C . SER A 1 87 ? -33.136 2.743 19.133 1.00 51.47 87 SER A C 1
ATOM 652 O O . SER A 1 87 ? -33.865 3.134 20.044 1.00 51.47 87 SER A O 1
ATOM 654 N N . ARG A 1 88 ? -33.494 2.908 17.847 1.00 51.34 88 ARG A N 1
ATOM 655 C CA . ARG A 1 88 ? -34.757 3.555 17.417 1.00 51.34 88 ARG A CA 1
ATOM 656 C C . ARG A 1 88 ? -35.892 2.583 17.090 1.00 51.34 88 ARG A C 1
ATOM 658 O O . ARG A 1 88 ? -36.992 3.040 16.787 1.00 51.34 88 ARG A O 1
ATOM 665 N N . ILE A 1 89 ? -35.680 1.271 17.190 1.00 53.56 89 ILE A N 1
ATOM 666 C CA . ILE A 1 89 ? -36.732 0.277 16.932 1.00 53.56 89 ILE A CA 1
ATOM 667 C C . ILE A 1 89 ? -37.428 -0.102 18.250 1.00 53.56 89 ILE A C 1
ATOM 669 O O . ILE A 1 89 ? -37.391 -1.244 18.696 1.00 53.56 89 ILE A O 1
ATOM 673 N N . HIS A 1 90 ? -38.066 0.873 18.905 1.00 48.66 90 HIS A N 1
ATOM 674 C CA . HIS A 1 90 ? -39.025 0.585 19.974 1.00 48.66 90 HIS A CA 1
ATOM 675 C C . HIS A 1 90 ? -40.363 0.195 19.331 1.00 48.66 90 HIS A C 1
ATOM 677 O O . HIS A 1 90 ? -41.190 1.048 19.005 1.00 48.66 90 HIS A O 1
ATOM 683 N N . LEU A 1 91 ? -40.554 -1.103 19.090 1.00 52.12 91 LEU A N 1
ATOM 684 C CA . LEU A 1 91 ? -41.845 -1.664 18.689 1.00 52.12 91 LEU A CA 1
ATOM 685 C C . LEU A 1 91 ? -42.806 -1.586 19.883 1.00 52.12 91 LEU A C 1
ATOM 687 O O . LEU A 1 91 ? -42.599 -2.251 20.896 1.00 52.12 91 LEU A O 1
ATOM 691 N N . ARG A 1 92 ? -43.860 -0.768 19.765 1.00 41.28 92 ARG A N 1
ATOM 692 C CA . ARG A 1 92 ? -44.979 -0.780 20.718 1.00 41.28 92 ARG A CA 1
ATOM 693 C C . ARG A 1 92 ? -45.733 -2.113 20.611 1.00 41.28 92 ARG A C 1
ATOM 695 O O . ARG A 1 92 ? -46.039 -2.517 19.485 1.00 41.28 92 ARG A O 1
ATOM 702 N N . PRO A 1 93 ? -46.088 -2.760 21.733 1.00 51.03 93 PRO A N 1
ATOM 703 C CA . PRO A 1 93 ? -46.978 -3.909 21.703 1.00 51.03 93 PRO A CA 1
ATOM 704 C C . PRO A 1 93 ? -48.412 -3.445 21.400 1.00 51.03 93 PRO A C 1
ATOM 706 O O . PRO A 1 93 ? -48.820 -2.355 21.814 1.00 51.03 93 PRO A O 1
ATOM 709 N N . ARG A 1 94 ? -49.133 -4.258 20.624 1.00 57.44 94 ARG A N 1
ATOM 710 C CA . ARG A 1 94 ? -50.585 -4.160 20.435 1.00 57.44 94 ARG A CA 1
ATOM 711 C C . ARG A 1 94 ? -51.308 -4.898 21.547 1.00 57.44 94 ARG A C 1
ATOM 713 O O . ARG A 1 94 ? -50.759 -5.932 21.987 1.00 57.44 94 ARG A O 1
#

Secondary structure (DSSP, 8-state):
--TT-EEEEE--SSSPPPHHHHHHHHHHHTTSSEEEEEPP-HHHHHT----TTTS-HHHHHHHHHHHHHHHHHHHHHHHHHHHHHHTT------

Solvent-accessible surface area (backbone atoms only — not comparable to full-atom values): 5776 Å² total; per-residue (Å²): 122,44,86,85,44,72,48,74,45,74,31,70,51,94,69,78,74,53,75,67,56,47,52,51,49,52,60,54,46,75,42,31,81,40,71,44,75,39,59,66,41,71,46,65,55,70,73,46,84,86,50,74,88,75,43,53,76,66,43,42,48,41,54,50,52,49,52,49,54,52,47,63,70,46,52,67,67,51,54,58,52,52,57,61,58,63,71,70,73,77,78,78,85,131

Organism: NCBI:txid169765

pLDDT: mean 76.01, std 13.23, range [41.28, 93.75]

Foldseek 3Di:
DCLQDEAEAEDLDPDDDDPVVVVVVVVVCVVYPYYAYADHDPCVNVVHDDDLVRDDPRNNVSVVVVVVVNCVSCVVVVVVVVVVVVVPPPDDDD